Protein AF-A0AAX3ZZN2-F1 (afdb_monomer_lite)

Structure (mmCIF, N/CA/C/O backbone):
data_AF-A0AAX3ZZN2-F1
#
_entry.id   AF-A0AAX3ZZN2-F1
#
loop_
_atom_site.group_PDB
_atom_site.id
_atom_site.type_symbol
_atom_site.label_atom_id
_atom_site.label_alt_id
_atom_site.label_comp_id
_atom_site.label_asym_id
_atom_site.label_entity_id
_atom_site.label_seq_id
_atom_site.pdbx_PDB_ins_code
_atom_site.Cartn_x
_atom_site.Cartn_y
_atom_site.Cartn_z
_atom_site.occupancy
_atom_site.B_iso_or_equiv
_atom_site.auth_seq_id
_atom_site.auth_comp_id
_atom_site.auth_asym_id
_atom_site.auth_atom_id
_atom_site.pdbx_PDB_model_num
ATOM 1 N N . MET A 1 1 ? 11.734 -23.438 14.364 1.00 35.66 1 MET A N 1
ATOM 2 C CA . MET A 1 1 ? 10.806 -23.701 13.241 1.00 35.66 1 MET A CA 1
ATOM 3 C C . MET A 1 1 ? 10.113 -22.397 12.867 1.00 35.66 1 MET A C 1
ATOM 5 O O . MET A 1 1 ? 9.341 -21.893 13.674 1.00 35.66 1 MET A O 1
ATOM 9 N N . ARG A 1 2 ? 10.430 -21.804 11.706 1.00 37.06 2 ARG A N 1
ATOM 10 C CA . ARG A 1 2 ? 9.657 -20.674 11.158 1.00 37.06 2 ARG A CA 1
ATOM 11 C C . ARG A 1 2 ? 8.317 -21.239 10.672 1.00 37.06 2 ARG A C 1
ATOM 13 O O . ARG A 1 2 ? 8.322 -22.174 9.881 1.00 37.06 2 ARG A O 1
ATOM 20 N N . LYS A 1 3 ? 7.196 -20.736 11.199 1.00 36.09 3 LYS A N 1
ATOM 21 C CA . LYS A 1 3 ? 5.860 -21.077 10.690 1.00 36.09 3 LYS A CA 1
ATOM 22 C C . LYS A 1 3 ? 5.757 -20.546 9.262 1.00 36.09 3 LYS A C 1
ATOM 24 O O . LYS A 1 3 ? 5.922 -19.345 9.068 1.00 36.09 3 LYS A O 1
ATOM 29 N N . THR A 1 4 ? 5.488 -21.423 8.301 1.00 39.72 4 THR A N 1
ATOM 30 C CA . THR A 1 4 ? 5.028 -21.033 6.967 1.00 39.72 4 THR A CA 1
ATOM 31 C C . THR A 1 4 ? 3.735 -20.243 7.160 1.00 39.72 4 THR A C 1
ATOM 33 O O . THR A 1 4 ? 2.749 -20.794 7.649 1.00 39.72 4 THR A O 1
ATOM 36 N N . ARG A 1 5 ? 3.768 -18.932 6.908 1.00 41.22 5 ARG A N 1
ATOM 37 C CA . ARG A 1 5 ? 2.560 -18.108 6.835 1.00 41.22 5 ARG A CA 1
ATOM 38 C C . ARG A 1 5 ? 2.081 -18.214 5.395 1.00 41.22 5 ARG A C 1
ATOM 40 O O . ARG A 1 5 ? 2.815 -17.846 4.487 1.00 41.22 5 ARG A O 1
ATOM 47 N N . THR A 1 6 ? 0.913 -18.810 5.193 1.00 42.41 6 THR A N 1
ATOM 48 C CA . THR A 1 6 ? 0.235 -18.758 3.898 1.00 42.41 6 THR A CA 1
ATOM 49 C C . THR A 1 6 ? -0.419 -17.388 3.807 1.00 42.41 6 THR A C 1
ATOM 51 O O . THR A 1 6 ? -1.226 -17.045 4.669 1.00 42.41 6 THR A O 1
ATOM 54 N N . LEU A 1 7 ? -0.028 -16.598 2.810 1.00 48.56 7 LEU A N 1
ATOM 55 C CA . LEU A 1 7 ? -0.722 -15.368 2.460 1.00 48.56 7 LEU A CA 1
ATOM 56 C C . LEU A 1 7 ? -1.989 -15.756 1.691 1.00 48.56 7 LEU A C 1
ATOM 58 O O . LEU A 1 7 ? -1.897 -16.287 0.585 1.00 48.56 7 LEU A O 1
ATOM 62 N N . GLU A 1 8 ? -3.159 -15.525 2.279 1.00 57.09 8 GLU A N 1
ATOM 63 C CA . GLU A 1 8 ? -4.422 -15.589 1.545 1.00 57.09 8 GLU A CA 1
ATOM 64 C C . GLU A 1 8 ? -4.611 -14.246 0.835 1.00 57.09 8 GLU A C 1
ATOM 66 O O . GLU A 1 8 ? -4.919 -13.234 1.461 1.00 57.09 8 GLU A O 1
ATOM 71 N N . ILE A 1 9 ? -4.337 -14.235 -0.472 1.00 54.53 9 ILE A N 1
ATOM 72 C CA . ILE A 1 9 ? -4.739 -13.156 -1.373 1.00 54.53 9 ILE A CA 1
ATOM 73 C C . ILE A 1 9 ? -6.024 -13.632 -2.022 1.00 54.53 9 ILE A C 1
ATOM 75 O O . ILE A 1 9 ? -6.001 -14.600 -2.787 1.00 54.53 9 ILE A O 1
ATOM 79 N N . ASP A 1 10 ? -7.131 -12.965 -1.739 1.00 57.38 10 ASP A N 1
ATOM 80 C CA . ASP A 1 10 ? -8.343 -13.177 -2.506 1.00 57.38 10 ASP A CA 1
ATOM 81 C C . ASP A 1 10 ? -8.451 -12.065 -3.571 1.00 57.38 10 ASP A C 1
ATOM 83 O O . ASP A 1 10 ? -8.203 -10.880 -3.348 1.00 57.38 10 ASP A O 1
ATOM 87 N N . MET A 1 11 ? -8.643 -12.505 -4.813 1.00 57.22 11 MET A N 1
ATOM 88 C CA . MET A 1 11 ? -8.721 -11.650 -6.002 1.00 57.22 11 MET A CA 1
ATOM 89 C C . MET A 1 11 ? -10.175 -11.401 -6.408 1.00 57.22 11 MET A C 1
ATOM 91 O O . MET A 1 11 ? -10.444 -10.739 -7.411 1.00 57.22 11 MET A O 1
ATOM 95 N N . THR A 1 12 ? -11.134 -11.966 -5.674 1.00 55.81 12 THR A N 1
ATOM 96 C CA . THR A 1 12 ? -12.538 -11.638 -5.850 1.00 55.81 12 THR A CA 1
ATOM 97 C C . THR A 1 12 ? -12.769 -10.229 -5.330 1.00 55.81 12 THR A C 1
ATOM 99 O O . THR A 1 12 ? -12.327 -9.856 -4.243 1.00 55.81 12 THR A O 1
ATOM 102 N N . LEU A 1 13 ? -13.438 -9.418 -6.153 1.00 51.31 13 LEU A N 1
ATOM 103 C CA . LEU A 1 13 ? -13.886 -8.099 -5.734 1.00 51.31 13 LEU A CA 1
ATOM 104 C C . LEU A 1 13 ? -14.733 -8.287 -4.469 1.00 51.31 13 LEU A C 1
ATOM 106 O O . LEU A 1 13 ? -15.765 -8.970 -4.552 1.00 51.31 13 LEU A O 1
ATOM 110 N N . PRO A 1 14 ? -14.349 -7.696 -3.325 1.00 54.38 14 PRO A N 1
ATOM 111 C CA . PRO A 1 14 ? -15.222 -7.705 -2.168 1.00 54.38 14 PRO A CA 1
ATOM 112 C C . PRO A 1 14 ? -16.568 -7.113 -2.583 1.00 54.38 14 PRO A C 1
ATOM 114 O O . PRO A 1 14 ? -16.640 -6.204 -3.419 1.00 54.38 14 PRO A O 1
ATOM 117 N N . LYS A 1 15 ? -17.672 -7.639 -2.045 1.00 53.50 15 LYS A N 1
ATOM 118 C CA . LYS A 1 15 ? -18.976 -7.008 -2.259 1.00 53.50 15 LYS A CA 1
ATOM 119 C C . LYS A 1 15 ? -18.907 -5.626 -1.608 1.00 53.50 15 LYS A C 1
ATOM 121 O O . LYS A 1 15 ? -19.138 -5.505 -0.415 1.00 53.50 15 LYS A O 1
ATOM 126 N N . PHE A 1 16 ? -18.630 -4.586 -2.395 1.00 51.91 16 PHE A N 1
ATOM 127 C CA . PHE A 1 16 ? -18.453 -3.187 -1.965 1.00 51.91 16 PHE A CA 1
ATOM 128 C C . PHE A 1 16 ? -19.664 -2.555 -1.242 1.00 51.91 16 PHE A C 1
ATOM 130 O O . PHE A 1 16 ? -19.689 -1.352 -1.007 1.00 51.91 16 PHE A O 1
ATOM 137 N N . GLY A 1 17 ? -20.685 -3.332 -0.874 1.00 47.88 17 GLY A N 1
ATOM 138 C CA . GLY A 1 17 ? -21.810 -2.863 -0.072 1.00 47.88 17 GLY A CA 1
ATOM 139 C C . GLY A 1 17 ? -21.453 -2.508 1.379 1.00 47.88 17 GLY A C 1
ATOM 140 O O . GLY A 1 17 ? -22.276 -1.870 2.028 1.00 4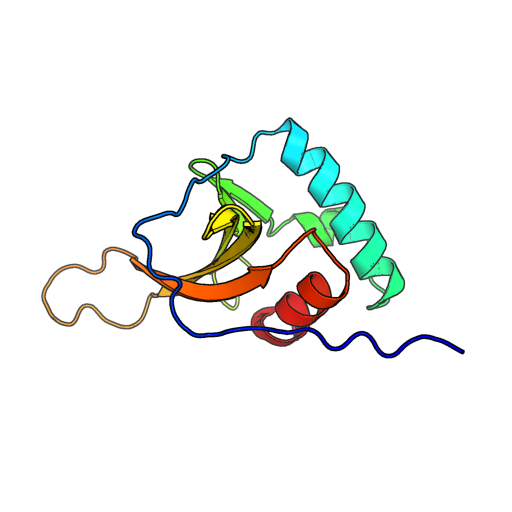7.88 17 GLY A O 1
ATOM 141 N N . SER A 1 18 ? -20.269 -2.888 1.883 1.00 63.03 18 SER A N 1
ATOM 142 C CA . SER A 1 18 ? -19.856 -2.701 3.289 1.00 63.03 18 SER A CA 1
ATOM 143 C C . SER A 1 18 ? -18.486 -2.026 3.481 1.00 63.03 18 SER A C 1
ATOM 145 O O . SER A 1 18 ? -18.024 -1.903 4.614 1.00 63.03 18 SER A O 1
ATOM 147 N N . THR A 1 19 ? -17.812 -1.578 2.414 1.00 71.25 19 THR A N 1
ATOM 148 C CA . THR A 1 19 ? -16.446 -1.044 2.535 1.00 71.25 19 THR A CA 1
ATOM 149 C C . THR A 1 19 ? -16.431 0.340 3.180 1.00 71.25 19 THR A C 1
ATOM 151 O O . THR A 1 19 ? -17.054 1.275 2.674 1.00 71.25 19 THR A O 1
ATOM 154 N N . VAL A 1 20 ? -15.657 0.502 4.255 1.00 82.12 20 VAL A N 1
ATOM 155 C CA . VAL A 1 20 ? -15.416 1.807 4.889 1.00 82.12 20 VAL A CA 1
ATOM 156 C C . VAL A 1 20 ? -13.941 2.152 4.767 1.00 82.12 20 VAL A C 1
ATOM 158 O O . VAL A 1 20 ? -13.100 1.528 5.407 1.00 82.12 20 VAL A O 1
ATOM 161 N N . GLN A 1 21 ? -13.610 3.155 3.951 1.00 85.00 21 GLN A N 1
ATOM 162 C CA . GLN A 1 21 ? -12.234 3.638 3.815 1.00 85.00 21 GLN A CA 1
ATOM 163 C C . GLN A 1 21 ? -11.833 4.491 5.022 1.00 85.00 21 GLN A C 1
ATOM 165 O O . GLN A 1 21 ? -12.564 5.388 5.439 1.00 85.00 21 GLN A O 1
ATOM 170 N N . ILE A 1 22 ? -10.626 4.249 5.531 1.00 89.31 22 ILE A N 1
ATOM 171 C CA . ILE A 1 22 ? -9.957 5.095 6.520 1.00 89.31 22 ILE A CA 1
ATOM 172 C C . ILE A 1 22 ? -8.818 5.825 5.794 1.00 89.31 22 ILE A C 1
ATOM 174 O O . ILE A 1 22 ? -7.786 5.201 5.523 1.00 89.31 22 ILE A O 1
ATOM 178 N N . PRO A 1 23 ? -8.977 7.122 5.467 1.00 90.06 23 PRO A N 1
ATOM 179 C CA . PRO A 1 23 ? -7.982 7.875 4.712 1.00 90.06 23 PRO A CA 1
ATOM 180 C C . PRO A 1 23 ? -6.597 7.864 5.368 1.00 90.06 23 PRO A C 1
ATOM 182 O O . PRO A 1 23 ? -6.471 7.905 6.597 1.00 90.06 23 PRO A O 1
ATOM 185 N N . PHE A 1 24 ? -5.556 7.838 4.539 1.00 89.81 24 PHE A N 1
ATOM 186 C CA . PHE A 1 24 ? -4.194 8.111 4.985 1.00 89.81 24 PHE A CA 1
ATOM 187 C C . PHE A 1 24 ? -3.986 9.602 5.241 1.00 89.81 24 PHE A C 1
ATOM 189 O O . PHE A 1 24 ? -4.491 10.460 4.516 1.00 89.81 24 PHE A O 1
ATOM 196 N N . THR A 1 25 ? -3.191 9.890 6.265 1.00 90.12 25 THR A N 1
ATOM 197 C CA . THR A 1 25 ? -2.720 11.224 6.636 1.00 90.12 25 THR A CA 1
ATOM 198 C C . THR A 1 25 ? -1.196 11.286 6.560 1.00 90.12 25 THR A C 1
ATOM 200 O O . THR A 1 25 ? -0.527 10.253 6.513 1.00 90.12 25 THR A O 1
ATOM 203 N N . GLU A 1 26 ? -0.612 12.484 6.617 1.00 87.38 26 GLU A N 1
ATOM 204 C CA . GLU A 1 26 ? 0.853 12.636 6.654 1.00 87.38 26 GLU A CA 1
ATOM 205 C C . GLU A 1 26 ? 1.501 11.881 7.826 1.00 87.38 26 GLU A C 1
ATOM 207 O O . GLU A 1 26 ? 2.578 11.303 7.685 1.00 87.38 26 GLU A O 1
ATOM 212 N N . SER A 1 27 ? 0.814 11.804 8.972 1.00 87.00 27 SER A N 1
ATOM 213 C CA . SER A 1 27 ? 1.281 11.017 10.119 1.00 87.00 27 SER A CA 1
ATOM 214 C C . SER A 1 27 ? 1.356 9.519 9.806 1.00 87.00 27 SER A C 1
ATOM 216 O O . SER A 1 27 ? 2.224 8.814 10.332 1.00 87.00 27 SER A O 1
ATOM 218 N N . ASP A 1 28 ? 0.447 9.016 8.969 1.00 86.38 28 ASP A N 1
ATOM 219 C CA . ASP A 1 28 ? 0.474 7.622 8.539 1.00 86.38 28 ASP A CA 1
ATOM 220 C C . ASP A 1 28 ? 1.640 7.365 7.586 1.00 86.38 28 ASP A C 1
ATOM 222 O O . ASP A 1 28 ? 2.274 6.319 7.700 1.00 86.38 28 ASP A O 1
ATOM 226 N N . LEU A 1 29 ? 1.977 8.321 6.709 1.00 82.81 29 LEU A N 1
ATOM 227 C CA . LEU A 1 29 ? 3.104 8.192 5.780 1.00 82.81 29 LEU A CA 1
ATOM 228 C C . LEU A 1 29 ? 4.432 8.022 6.522 1.00 82.81 29 LEU A C 1
ATOM 230 O O . LEU A 1 29 ? 5.220 7.158 6.154 1.00 82.81 29 LEU A O 1
ATOM 234 N N . GLY A 1 30 ? 4.663 8.772 7.604 1.00 82.25 30 GLY A N 1
ATOM 235 C CA . GLY A 1 30 ? 5.873 8.600 8.419 1.00 82.25 30 GLY A CA 1
ATOM 236 C C . GLY A 1 30 ? 5.963 7.213 9.072 1.00 82.25 30 GLY A C 1
ATOM 237 O O . GLY A 1 30 ? 7.033 6.604 9.131 1.00 82.25 30 GLY A O 1
ATOM 238 N N . THR A 1 31 ? 4.826 6.675 9.525 1.00 84.62 31 THR A N 1
ATOM 239 C CA . THR A 1 31 ? 4.761 5.325 10.109 1.00 84.62 31 THR A CA 1
ATOM 240 C C . THR A 1 31 ? 4.951 4.245 9.047 1.00 84.62 31 THR A C 1
ATOM 242 O O . THR A 1 31 ? 5.736 3.319 9.259 1.00 84.62 31 THR A O 1
ATOM 245 N N . PHE A 1 32 ? 4.267 4.382 7.908 1.00 84.62 32 PHE A N 1
ATOM 246 C CA . PHE A 1 32 ? 4.383 3.493 6.758 1.00 84.62 32 PHE A CA 1
ATOM 247 C C . PHE A 1 32 ? 5.817 3.469 6.239 1.00 84.62 32 PHE A C 1
ATOM 249 O O . PHE A 1 32 ? 6.397 2.397 6.150 1.00 84.62 32 PHE A O 1
ATOM 256 N N . SER A 1 33 ? 6.413 4.637 5.989 1.00 82.75 33 SER A N 1
ATOM 257 C CA . SER A 1 33 ? 7.771 4.774 5.464 1.00 82.75 33 SER A CA 1
ATOM 258 C C . SER A 1 33 ? 8.778 3.992 6.297 1.00 82.75 33 SER A C 1
ATOM 260 O O . SER A 1 33 ? 9.545 3.188 5.768 1.00 82.75 33 SER A O 1
ATOM 262 N N . ARG A 1 34 ? 8.712 4.144 7.624 1.00 84.19 34 ARG A N 1
ATOM 263 C CA . ARG A 1 34 ? 9.570 3.398 8.541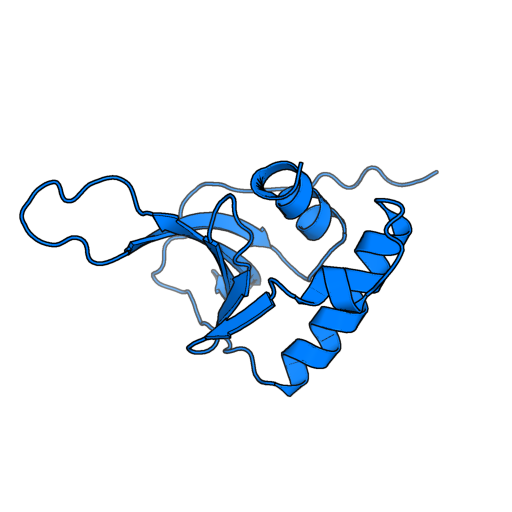 1.00 84.19 34 ARG A CA 1
ATOM 264 C C . ARG A 1 34 ? 9.337 1.888 8.449 1.00 84.19 34 ARG A C 1
ATOM 266 O O . ARG A 1 34 ? 10.299 1.136 8.346 1.00 84.19 34 ARG A O 1
ATOM 273 N N . GLN A 1 35 ? 8.083 1.437 8.495 1.00 85.69 35 GLN A N 1
ATOM 274 C CA . GLN A 1 35 ? 7.753 0.006 8.480 1.00 85.69 35 GLN A CA 1
ATOM 275 C C . GLN A 1 35 ? 8.088 -0.663 7.145 1.00 85.69 35 GLN A C 1
ATOM 277 O O . GLN A 1 35 ? 8.671 -1.745 7.141 1.00 85.69 35 GLN A O 1
ATOM 282 N N . TYR A 1 36 ? 7.738 -0.018 6.033 1.00 83.88 36 TYR A N 1
ATOM 283 C CA . TYR A 1 36 ? 8.040 -0.464 4.680 1.00 83.88 36 TYR A CA 1
ATOM 284 C C . TYR A 1 36 ? 9.551 -0.602 4.505 1.00 83.88 36 TYR A C 1
ATOM 286 O O . TYR A 1 36 ? 10.034 -1.699 4.239 1.00 83.88 36 TYR A O 1
ATOM 294 N N . SER A 1 37 ? 10.312 0.449 4.809 1.00 81.44 37 SER A N 1
ATOM 295 C CA . SER A 1 37 ? 11.770 0.442 4.659 1.00 81.44 37 SER A CA 1
ATOM 296 C C . SER A 1 37 ? 12.452 -0.595 5.553 1.00 81.44 37 SER A C 1
ATOM 298 O O . SER A 1 37 ? 13.337 -1.318 5.106 1.00 81.44 37 SER A O 1
ATOM 300 N N . GLU A 1 38 ? 12.015 -0.744 6.810 1.00 82.56 38 GLU A N 1
ATOM 301 C CA . GLU A 1 38 ? 12.511 -1.808 7.693 1.00 82.56 38 GLU A CA 1
ATOM 302 C C . GLU A 1 38 ? 12.263 -3.211 7.106 1.00 82.56 38 GLU A C 1
ATOM 304 O O . GLU A 1 38 ? 13.108 -4.097 7.255 1.00 82.56 38 GLU A O 1
ATOM 309 N N . MET A 1 39 ? 11.114 -3.441 6.461 1.00 83.94 39 MET A N 1
ATOM 310 C CA . MET A 1 39 ? 10.782 -4.723 5.831 1.00 83.94 39 MET A CA 1
ATOM 311 C C . MET A 1 39 ? 11.558 -4.948 4.532 1.00 83.94 39 MET A C 1
ATOM 313 O O . MET A 1 39 ? 12.060 -6.054 4.322 1.00 83.94 39 MET A O 1
ATOM 317 N N . VAL A 1 40 ? 11.711 -3.915 3.706 1.00 79.00 40 VAL A N 1
ATOM 318 C CA . VAL A 1 40 ? 12.502 -3.945 2.473 1.00 79.00 40 VAL A CA 1
ATOM 319 C C . VAL A 1 40 ? 13.960 -4.264 2.761 1.00 79.00 40 VAL A C 1
ATOM 321 O O . VAL A 1 40 ? 14.482 -5.245 2.235 1.00 79.00 40 VAL A O 1
ATOM 324 N N . LEU A 1 41 ? 14.604 -3.514 3.661 1.00 75.56 41 LEU A N 1
ATOM 325 C CA . LEU A 1 41 ? 16.013 -3.717 4.018 1.00 75.56 41 LEU A CA 1
ATOM 326 C C . LEU A 1 41 ? 16.278 -5.137 4.537 1.00 75.56 41 LEU A C 1
ATOM 328 O O . LEU A 1 41 ? 17.334 -5.712 4.290 1.00 75.56 41 LEU A O 1
ATOM 332 N N . ARG A 1 42 ? 15.308 -5.728 5.246 1.00 75.88 42 ARG A N 1
ATOM 333 C CA . ARG A 1 42 ? 15.399 -7.110 5.741 1.00 75.88 42 ARG A CA 1
ATOM 334 C C . ARG A 1 42 ? 15.232 -8.169 4.655 1.00 75.88 42 ARG A C 1
ATOM 336 O O . ARG A 1 42 ? 15.637 -9.306 4.891 1.00 75.88 42 ARG A O 1
ATOM 343 N N . THR A 1 43 ? 14.584 -7.834 3.543 1.00 73.19 43 THR A N 1
ATOM 344 C CA . THR A 1 43 ? 14.113 -8.814 2.553 1.00 73.19 43 THR A CA 1
ATOM 345 C C . THR A 1 43 ? 14.879 -8.732 1.231 1.00 73.19 43 THR A C 1
ATOM 347 O O . THR A 1 43 ? 15.112 -9.774 0.626 1.00 73.19 43 THR A O 1
ATOM 350 N N . TYR A 1 44 ? 15.310 -7.537 0.813 1.00 72.44 44 TYR A N 1
ATOM 351 C CA . TYR A 1 44 ? 15.797 -7.262 -0.548 1.00 72.44 44 TYR A CA 1
ATOM 352 C C . TYR A 1 44 ? 17.165 -6.552 -0.625 1.00 72.44 44 TYR A C 1
ATOM 354 O O . TYR A 1 44 ? 17.551 -6.115 -1.700 1.00 72.44 44 TYR A O 1
ATOM 362 N N . GLU A 1 45 ? 17.913 -6.449 0.482 1.00 66.94 45 GLU A N 1
ATOM 363 C CA . GLU A 1 45 ? 19.293 -5.905 0.526 1.00 66.94 45 GLU A CA 1
ATOM 364 C C . GLU A 1 45 ? 19.484 -4.494 -0.085 1.00 66.94 45 GLU A C 1
ATOM 366 O O . GLU A 1 45 ? 20.559 -4.160 -0.584 1.00 66.94 45 GLU A O 1
ATOM 371 N N . TYR A 1 46 ? 18.469 -3.629 -0.013 1.00 66.06 46 TYR A N 1
ATOM 372 C CA . TYR A 1 46 ? 18.597 -2.227 -0.427 1.00 66.06 46 TYR A CA 1
ATOM 373 C C . TYR A 1 46 ? 19.530 -1.413 0.481 1.00 66.06 46 TYR A C 1
ATOM 375 O O . TYR A 1 46 ? 19.755 -1.745 1.647 1.00 66.06 46 TYR A O 1
ATOM 383 N N . THR A 1 47 ? 20.072 -0.319 -0.059 1.00 58.03 47 THR A N 1
ATOM 384 C CA . THR A 1 47 ? 21.094 0.508 0.604 1.00 58.03 47 THR A CA 1
ATOM 385 C C . THR A 1 47 ? 20.607 1.863 1.116 1.00 58.03 47 THR A C 1
ATOM 387 O O . THR A 1 47 ? 21.332 2.468 1.907 1.00 58.03 47 THR A O 1
ATOM 390 N N . SER A 1 48 ? 19.414 2.349 0.743 1.00 68.69 48 SER A N 1
ATOM 391 C CA . SER A 1 48 ? 18.874 3.600 1.302 1.00 68.69 48 SER A CA 1
ATOM 392 C C . SER A 1 48 ? 17.349 3.618 1.420 1.00 68.69 48 SER A C 1
ATOM 394 O O . SER A 1 48 ? 16.638 3.082 0.576 1.00 68.69 48 SER A O 1
ATOM 396 N N . VAL A 1 49 ? 16.864 4.239 2.498 1.00 67.50 49 VAL A N 1
ATOM 397 C CA . VAL A 1 49 ? 15.435 4.418 2.800 1.00 67.50 49 VAL A CA 1
ATOM 398 C C . VAL A 1 49 ? 14.833 5.515 1.930 1.00 67.50 49 VAL A C 1
ATOM 400 O O . VAL A 1 49 ? 13.680 5.433 1.528 1.00 67.50 49 VAL A O 1
ATOM 403 N N . GLU A 1 50 ? 15.618 6.547 1.638 1.00 74.31 50 GLU A N 1
ATOM 404 C CA . GLU A 1 50 ? 15.195 7.683 0.833 1.00 74.31 50 GLU A CA 1
ATOM 405 C C . GLU A 1 50 ? 14.811 7.239 -0.580 1.00 74.31 50 GLU A C 1
ATOM 407 O O . GLU A 1 50 ? 13.711 7.564 -1.015 1.00 74.31 50 GLU A O 1
ATOM 412 N N . GLN A 1 51 ? 15.644 6.422 -1.236 1.00 72.88 51 GLN A N 1
ATOM 413 C CA . GLN A 1 51 ? 15.340 5.878 -2.567 1.00 72.88 51 GLN A CA 1
ATOM 414 C C . GLN A 1 51 ? 14.081 5.006 -2.564 1.00 72.88 51 GLN A C 1
ATOM 416 O O . GLN A 1 51 ? 13.280 5.081 -3.485 1.00 72.88 51 GLN A O 1
ATOM 421 N N . GLU A 1 52 ? 13.860 4.230 -1.502 1.00 73.81 52 GLU A N 1
ATOM 422 C CA . GLU A 1 52 ? 12.657 3.401 -1.357 1.00 73.81 52 GLU A CA 1
ATOM 423 C C . GLU A 1 52 ? 11.368 4.207 -1.206 1.00 73.81 52 GLU A C 1
ATOM 425 O O . GLU A 1 52 ? 10.279 3.684 -1.425 1.00 73.81 52 GLU A O 1
ATOM 430 N N . MET A 1 53 ? 11.479 5.476 -0.820 1.00 83.12 53 MET A N 1
ATOM 431 C CA . MET A 1 53 ? 10.346 6.366 -0.600 1.00 83.12 53 MET A CA 1
ATOM 432 C C . MET A 1 53 ? 10.116 7.352 -1.748 1.00 83.12 53 MET A C 1
ATOM 434 O O . MET A 1 53 ? 9.084 8.021 -1.735 1.00 83.12 53 MET A O 1
ATOM 438 N N . GLU A 1 54 ? 11.023 7.444 -2.728 1.00 85.31 54 GLU A N 1
ATOM 439 C CA . GLU A 1 54 ? 10.935 8.397 -3.849 1.00 85.31 54 GLU A CA 1
ATOM 440 C C . GLU A 1 54 ? 9.652 8.218 -4.674 1.00 85.31 54 GLU A C 1
ATOM 442 O O . GLU A 1 54 ? 9.020 9.203 -5.060 1.00 85.31 54 GLU A O 1
ATOM 447 N N . ASP A 1 55 ? 9.216 6.973 -4.863 1.00 86.75 55 ASP A N 1
ATOM 448 C CA . ASP A 1 55 ? 8.030 6.635 -5.657 1.00 86.75 55 ASP A CA 1
ATOM 449 C C . ASP A 1 55 ? 6.712 6.699 -4.863 1.00 86.75 55 ASP A C 1
ATOM 451 O O . ASP A 1 55 ? 5.630 6.488 -5.424 1.00 86.75 55 ASP A O 1
ATOM 455 N N . TRP A 1 56 ? 6.768 6.972 -3.556 1.00 88.94 56 TRP A N 1
ATOM 456 C CA . TRP A 1 56 ? 5.602 6.963 -2.673 1.00 88.94 56 TRP A CA 1
ATOM 457 C C . TRP A 1 56 ? 5.070 8.371 -2.397 1.00 88.94 56 TRP A C 1
ATOM 459 O O . TRP A 1 56 ? 5.798 9.293 -2.039 1.00 88.94 56 TRP A O 1
ATOM 469 N N . SER A 1 57 ? 3.750 8.538 -2.481 1.00 90.56 57 SER A N 1
ATOM 470 C CA . SER A 1 57 ? 3.069 9.804 -2.187 1.00 90.56 57 SER A CA 1
ATOM 471 C C . SER A 1 57 ? 1.688 9.594 -1.564 1.00 90.56 57 SER A C 1
ATOM 473 O O . SER A 1 57 ? 1.109 8.512 -1.642 1.00 90.56 57 SER A O 1
ATOM 475 N N . LEU A 1 58 ? 1.137 10.639 -0.939 1.00 91.81 58 LEU A N 1
ATOM 476 C CA . LEU A 1 58 ? -0.257 10.664 -0.489 1.00 91.81 58 LEU A CA 1
ATOM 477 C C . LEU A 1 58 ? -1.120 11.424 -1.491 1.00 91.81 58 LEU A C 1
ATOM 479 O O . LEU A 1 58 ? -0.804 12.562 -1.838 1.00 91.81 58 LEU A O 1
ATOM 483 N N . GLN A 1 59 ? -2.223 10.818 -1.929 1.00 90.69 59 GLN A N 1
ATOM 484 C CA . GLN A 1 59 ? -3.176 11.445 -2.849 1.00 90.69 59 GLN A CA 1
ATOM 485 C C . GLN A 1 59 ? -4.599 11.059 -2.452 1.00 90.69 59 GLN A C 1
ATOM 487 O O . GLN A 1 59 ? -4.915 9.876 -2.367 1.00 90.69 59 GLN A O 1
ATOM 492 N N . ASP A 1 60 ? -5.454 12.046 -2.180 1.00 87.94 60 ASP A N 1
ATOM 493 C CA . ASP A 1 60 ? -6.884 11.858 -1.878 1.00 87.94 60 ASP A CA 1
ATOM 494 C C . ASP A 1 60 ? -7.186 10.806 -0.789 1.00 87.94 60 ASP A C 1
ATOM 496 O O . ASP A 1 60 ? -8.172 10.071 -0.855 1.00 87.94 60 ASP A O 1
ATOM 500 N N . GLY A 1 61 ? -6.323 10.705 0.229 1.00 88.25 61 GLY A N 1
ATOM 501 C CA . GLY A 1 61 ? -6.469 9.725 1.311 1.00 88.25 61 GLY A CA 1
ATOM 502 C C . GLY A 1 61 ? -6.023 8.303 0.956 1.00 88.25 61 GLY A C 1
ATOM 503 O O . GLY A 1 61 ? -6.280 7.384 1.736 1.00 88.25 61 GLY A O 1
ATOM 504 N N . TYR A 1 62 ? -5.355 8.123 -0.183 1.00 90.81 62 TYR A N 1
ATOM 505 C CA . TYR A 1 62 ? -4.680 6.900 -0.605 1.00 90.81 62 TYR A CA 1
ATOM 506 C C . TYR A 1 62 ? -3.167 7.052 -0.484 1.00 90.81 62 TYR A C 1
ATOM 508 O O . TYR A 1 62 ? -2.620 8.151 -0.606 1.00 90.81 62 TYR A O 1
ATOM 516 N N . LEU A 1 63 ? -2.498 5.919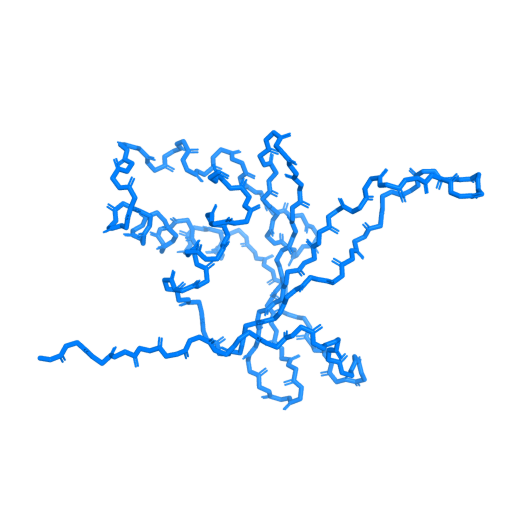 -0.307 1.00 91.19 63 LEU A N 1
ATOM 517 C CA . LEU A 1 63 ? -1.058 5.812 -0.455 1.00 91.19 63 LEU A CA 1
ATOM 518 C C . LEU A 1 63 ? -0.752 5.367 -1.892 1.00 91.19 63 LEU A C 1
ATOM 520 O O . LEU A 1 63 ? -1.161 4.285 -2.302 1.00 91.19 63 LEU A O 1
ATOM 524 N N . VAL A 1 64 ? -0.090 6.213 -2.674 1.00 90.69 64 VAL A N 1
ATOM 525 C CA . VAL A 1 64 ? 0.186 5.991 -4.098 1.00 90.69 64 VAL A CA 1
ATOM 526 C C . VAL A 1 64 ? 1.648 5.622 -4.284 1.00 90.69 64 VAL A C 1
ATOM 528 O O . VAL A 1 64 ? 2.517 6.361 -3.832 1.00 90.69 64 VAL A O 1
ATOM 531 N N . PHE A 1 65 ? 1.893 4.513 -4.976 1.00 87.94 65 PHE A N 1
ATOM 532 C CA . PHE A 1 65 ? 3.214 4.078 -5.419 1.00 87.94 65 PHE A CA 1
ATOM 533 C C . PHE A 1 65 ? 3.281 4.198 -6.939 1.00 87.94 65 PHE A C 1
ATOM 535 O O . PHE A 1 65 ? 2.443 3.625 -7.642 1.00 87.94 65 PHE A O 1
ATOM 542 N N . ALA A 1 66 ? 4.221 4.992 -7.442 1.00 87.56 66 ALA A N 1
ATOM 543 C CA . ALA A 1 66 ? 4.304 5.372 -8.849 1.00 87.56 66 ALA A CA 1
ATOM 544 C C . ALA A 1 66 ? 5.714 5.183 -9.444 1.00 87.56 66 ALA A C 1
ATOM 546 O O . ALA A 1 66 ? 6.273 6.160 -9.944 1.00 87.56 66 ALA A O 1
ATOM 547 N N . PRO A 1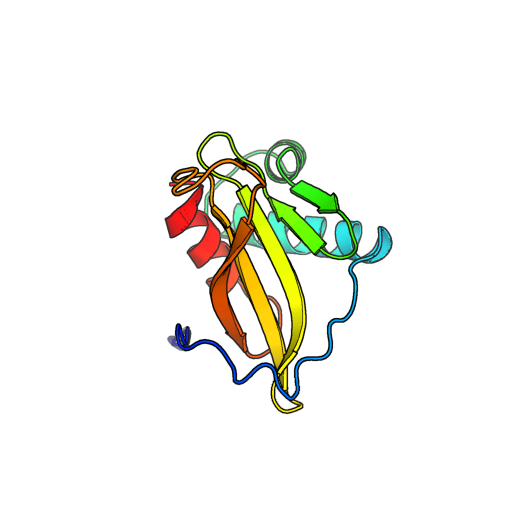 67 ? 6.274 3.958 -9.431 1.00 79.25 67 PRO A N 1
ATOM 548 C CA . PRO A 1 67 ? 7.517 3.662 -10.138 1.00 79.25 67 PRO A CA 1
ATOM 549 C C . PRO A 1 67 ? 7.339 3.793 -11.660 1.00 79.25 67 PRO A C 1
ATOM 551 O O . PRO A 1 67 ? 6.223 3.870 -12.182 1.00 79.25 67 PRO A O 1
ATOM 554 N N . GLU A 1 68 ? 8.439 3.740 -12.414 1.00 75.00 68 GLU A N 1
ATOM 555 C CA . GLU A 1 68 ? 8.415 3.886 -13.881 1.00 75.00 68 GLU A CA 1
ATOM 556 C C . GLU A 1 68 ? 7.512 2.864 -14.605 1.00 75.00 68 GLU A C 1
ATOM 558 O O . GLU A 1 68 ? 6.970 3.158 -15.672 1.00 75.00 68 GLU A O 1
ATOM 563 N N . VAL A 1 69 ? 7.334 1.665 -14.040 1.00 70.88 69 VAL A N 1
ATOM 564 C CA . VAL A 1 69 ? 6.640 0.539 -14.693 1.00 70.88 69 VAL A CA 1
ATOM 565 C C . VAL A 1 69 ? 5.119 0.543 -14.517 1.00 70.88 69 VAL A C 1
ATOM 567 O O . VAL A 1 69 ? 4.414 -0.164 -15.238 1.00 70.88 69 VAL A O 1
ATOM 570 N N . GLY A 1 70 ? 4.585 1.328 -13.581 1.00 79.06 70 GLY A N 1
ATOM 571 C CA . GLY A 1 70 ? 3.157 1.336 -13.283 1.00 79.06 70 GLY A CA 1
ATOM 572 C C . GLY A 1 70 ? 2.814 2.191 -12.074 1.00 79.06 70 GLY A C 1
ATOM 573 O O . GLY A 1 70 ? 3.675 2.588 -11.304 1.00 79.06 70 GLY A O 1
ATOM 574 N N . THR A 1 71 ? 1.530 2.490 -11.892 1.00 87.50 71 THR A N 1
ATOM 575 C CA . THR A 1 71 ? 1.065 3.218 -10.707 1.00 87.50 71 THR A CA 1
ATOM 576 C C . THR A 1 71 ? 0.006 2.399 -9.998 1.00 87.50 71 THR A C 1
ATOM 578 O O . THR A 1 71 ? -0.986 2.010 -10.613 1.00 87.50 71 THR A O 1
ATOM 581 N N . ILE A 1 72 ? 0.182 2.204 -8.698 1.00 88.44 72 ILE A N 1
ATOM 582 C CA . ILE A 1 72 ? -0.833 1.629 -7.822 1.00 88.44 72 ILE A CA 1
ATOM 583 C C . ILE A 1 72 ? -1.232 2.644 -6.758 1.00 88.44 72 ILE A C 1
ATOM 585 O O . ILE A 1 72 ? -0.472 3.547 -6.402 1.00 88.44 72 ILE A O 1
ATOM 589 N N . ARG A 1 73 ? -2.432 2.478 -6.219 1.00 90.38 73 ARG A N 1
ATOM 590 C CA . ARG A 1 73 ? -2.843 3.131 -4.984 1.00 90.38 73 ARG A CA 1
ATOM 591 C C . ARG A 1 73 ? -3.325 2.092 -4.000 1.00 90.38 73 ARG A C 1
ATOM 593 O O . ARG A 1 73 ? -3.892 1.066 -4.367 1.00 90.38 73 ARG A O 1
ATOM 600 N N . ILE A 1 74 ? -3.120 2.403 -2.740 1.00 88.94 74 ILE A N 1
ATOM 601 C CA . ILE A 1 74 ? -3.421 1.542 -1.620 1.00 88.94 74 ILE A CA 1
ATOM 602 C C . ILE A 1 74 ? -4.383 2.282 -0.718 1.00 88.94 74 ILE A C 1
ATOM 604 O O . ILE A 1 74 ? -4.173 3.446 -0.365 1.00 88.94 74 ILE A O 1
ATOM 608 N N . ALA A 1 75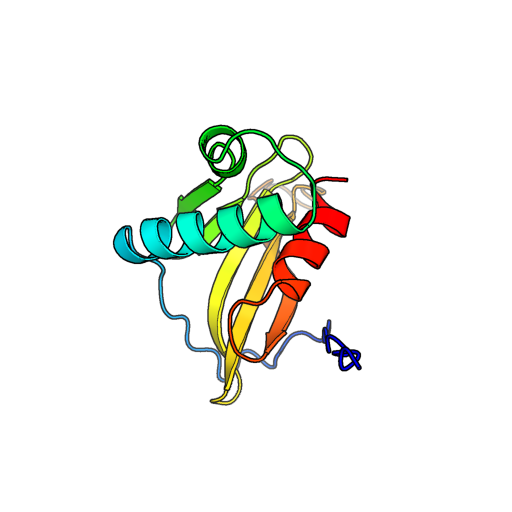 ? -5.430 1.576 -0.330 1.00 88.38 75 ALA A N 1
ATOM 609 C CA . ALA A 1 75 ? -6.354 2.010 0.693 1.00 88.38 75 ALA A CA 1
ATOM 610 C C . ALA A 1 75 ? -6.355 1.023 1.857 1.00 88.38 75 ALA A C 1
ATOM 612 O O . ALA A 1 75 ? -6.005 -0.151 1.719 1.00 88.38 75 ALA A O 1
ATOM 613 N N . ARG A 1 76 ? -6.755 1.541 3.015 1.00 89.19 76 ARG A N 1
ATOM 614 C CA . ARG A 1 76 ? -7.019 0.772 4.226 1.00 89.19 76 ARG A CA 1
ATOM 615 C C . ARG A 1 76 ? -8.423 1.087 4.714 1.00 89.19 76 ARG A C 1
ATOM 617 O O . ARG A 1 76 ? -8.949 2.177 4.468 1.00 89.19 76 ARG A O 1
ATOM 624 N N . GLY A 1 77 ? -9.005 0.168 5.460 1.00 88.19 77 GLY A N 1
ATOM 625 C CA . GLY A 1 77 ? -10.346 0.354 5.978 1.00 88.19 77 GLY A CA 1
ATOM 626 C C . GLY A 1 77 ? -10.912 -0.925 6.551 1.00 88.19 77 GLY A C 1
ATOM 627 O O . GLY A 1 77 ? -10.162 -1.758 7.060 1.00 88.19 77 GLY A O 1
ATOM 628 N N . THR A 1 78 ? -12.224 -1.075 6.428 1.00 83.81 78 THR A N 1
ATOM 629 C CA . THR A 1 78 ? -12.917 -2.328 6.712 1.00 83.81 78 THR A CA 1
ATOM 630 C C . THR A 1 78 ? -13.611 -2.871 5.470 1.00 83.81 78 THR A C 1
ATOM 632 O O . THR A 1 78 ? -14.130 -2.108 4.652 1.00 83.81 78 THR A O 1
ATOM 635 N N . VAL A 1 79 ? -13.619 -4.194 5.341 1.00 76.69 79 VAL A N 1
ATOM 636 C CA . VAL A 1 79 ? -14.420 -4.970 4.389 1.00 76.69 79 VAL A CA 1
ATOM 637 C C . VAL A 1 79 ? -15.140 -6.024 5.217 1.00 76.69 79 VAL A C 1
ATOM 639 O O . VAL A 1 79 ? -14.481 -6.766 5.935 1.00 76.69 79 VAL A O 1
ATOM 642 N N . ASP A 1 80 ? -16.473 -6.047 5.171 1.00 77.81 80 ASP A N 1
ATOM 643 C CA . ASP A 1 80 ? -17.285 -6.961 5.991 1.00 77.81 80 ASP A CA 1
ATOM 644 C C . ASP A 1 80 ? -16.904 -6.931 7.490 1.00 77.81 80 ASP A C 1
ATOM 646 O O . ASP A 1 80 ? -16.770 -7.960 8.144 1.00 77.81 80 ASP A O 1
ATOM 650 N N . ASP A 1 81 ? -16.715 -5.716 8.023 1.00 80.62 81 ASP A N 1
ATOM 651 C CA . ASP A 1 81 ? -16.286 -5.415 9.402 1.00 80.62 81 ASP A CA 1
ATOM 652 C C . ASP A 1 81 ? -14.878 -5.908 9.798 1.00 80.62 81 ASP A C 1
ATOM 654 O O . ASP A 1 81 ? -14.445 -5.709 10.937 1.00 80.62 81 ASP A O 1
ATOM 658 N N . GLU A 1 82 ? -14.107 -6.458 8.859 1.00 81.62 82 GLU A N 1
ATOM 659 C CA . GLU A 1 82 ? -12.713 -6.844 9.071 1.00 81.62 82 GLU A CA 1
ATOM 660 C C . GLU A 1 82 ? -11.751 -5.782 8.537 1.00 81.62 82 GLU A C 1
ATOM 662 O O . GLU A 1 82 ? -11.925 -5.259 7.436 1.00 81.62 82 GLU A O 1
ATOM 667 N N . THR A 1 83 ? -10.706 -5.460 9.309 1.00 84.44 83 THR A N 1
ATOM 668 C CA . THR A 1 83 ? -9.637 -4.565 8.843 1.00 84.44 83 THR A CA 1
ATOM 669 C C . THR A 1 83 ? -9.009 -5.143 7.584 1.00 84.44 83 THR A C 1
ATOM 671 O O . THR A 1 83 ? -8.551 -6.284 7.595 1.00 84.44 83 THR A O 1
ATOM 674 N N . ALA A 1 84 ? -8.939 -4.345 6.526 1.00 84.06 84 ALA A N 1
ATOM 675 C CA . ALA A 1 84 ? -8.411 -4.780 5.246 1.00 84.06 84 ALA A CA 1
ATOM 676 C C . ALA A 1 84 ? -7.615 -3.673 4.558 1.00 84.06 84 ALA A C 1
ATOM 678 O O . ALA A 1 84 ? -7.836 -2.475 4.770 1.00 84.06 84 ALA A O 1
ATOM 679 N N . TRP A 1 85 ? -6.705 -4.114 3.697 1.00 87.44 85 TRP A N 1
ATOM 680 C CA . TRP A 1 85 ? -5.977 -3.289 2.746 1.00 87.44 85 TRP A CA 1
ATOM 681 C C . TRP A 1 85 ? -6.331 -3.748 1.341 1.00 87.44 85 TRP A C 1
ATOM 683 O O . TRP A 1 85 ? -6.438 -4.947 1.092 1.00 87.44 85 TRP A O 1
ATOM 693 N N . TRP A 1 86 ? -6.489 -2.817 0.410 1.00 85.31 86 TRP A N 1
ATOM 694 C CA . TRP A 1 86 ? -6.693 -3.158 -0.994 1.00 85.31 86 TRP A CA 1
ATOM 695 C C . TRP A 1 86 ? -5.847 -2.283 -1.898 1.00 85.31 86 TRP A C 1
ATOM 697 O O . TRP A 1 86 ? -5.480 -1.157 -1.551 1.00 85.31 86 TRP A O 1
ATOM 707 N N . VAL A 1 87 ? -5.510 -2.861 -3.043 1.00 86.12 87 VAL A N 1
ATOM 708 C CA . VAL A 1 87 ? -4.651 -2.270 -4.056 1.00 86.12 87 VAL A CA 1
ATOM 709 C C . VAL A 1 87 ? -5.471 -2.096 -5.317 1.00 86.12 87 VAL A C 1
ATOM 711 O O . VAL A 1 87 ? -6.016 -3.071 -5.838 1.00 86.12 87 VAL A O 1
ATOM 714 N N . ASP A 1 88 ? -5.502 -0.865 -5.814 1.00 86.75 88 ASP A N 1
ATOM 715 C CA . ASP A 1 88 ? -5.988 -0.572 -7.152 1.00 86.75 88 ASP A CA 1
ATOM 716 C C . ASP A 1 88 ? -4.803 -0.223 -8.055 1.00 86.75 88 ASP A C 1
ATOM 718 O O . ASP A 1 88 ? -3.882 0.489 -7.647 1.00 86.75 88 ASP A O 1
ATOM 722 N N . ILE A 1 89 ? -4.845 -0.670 -9.302 1.00 86.81 89 ILE A N 1
ATOM 723 C CA . ILE A 1 89 ? -3.892 -0.288 -10.342 1.00 86.81 89 ILE A CA 1
ATOM 724 C C . ILE A 1 89 ? -4.485 0.857 -11.145 1.00 86.81 89 ILE A C 1
ATOM 726 O O . ILE A 1 89 ? -5.684 0.899 -11.421 1.00 86.81 89 ILE A O 1
ATOM 730 N N . LYS A 1 90 ? -3.635 1.797 -11.542 1.00 83.56 90 LYS A N 1
ATOM 731 C CA . LYS A 1 90 ? -3.993 2.821 -12.513 1.00 83.56 90 LYS A CA 1
ATOM 732 C C . LYS A 1 90 ? -3.992 2.197 -13.903 1.00 83.56 90 LYS A C 1
ATOM 734 O O . LYS A 1 90 ? -2.925 1.996 -14.485 1.00 83.56 90 LYS A O 1
ATOM 739 N N . ASP A 1 91 ? -5.172 1.901 -14.435 1.00 71.00 91 ASP A N 1
ATOM 740 C CA . ASP A 1 91 ? -5.285 1.414 -15.800 1.00 71.00 91 ASP A CA 1
ATOM 741 C C . ASP A 1 91 ? -5.128 2.575 -16.794 1.00 71.00 91 ASP A C 1
ATOM 743 O O . ASP A 1 91 ? -5.872 3.565 -16.785 1.00 71.00 91 ASP A O 1
ATOM 747 N N . TRP A 1 92 ? -4.119 2.444 -17.653 1.00 59.66 92 TRP A N 1
ATOM 748 C CA . TRP A 1 92 ? -3.881 3.313 -18.806 1.00 59.66 92 TRP A CA 1
ATOM 749 C C . TRP A 1 92 ? -4.329 2.647 -20.120 1.00 59.66 92 TRP A C 1
ATOM 751 O O . TRP A 1 92 ? -4.264 3.267 -21.189 1.00 59.66 92 TRP A O 1
ATOM 761 N N . ALA A 1 93 ? -4.781 1.389 -20.080 1.00 49.94 93 ALA A N 1
ATOM 762 C CA . ALA A 1 93 ? -5.102 0.580 -21.242 1.00 49.94 93 ALA A CA 1
ATOM 763 C C . ALA A 1 93 ? -6.488 0.914 -21.825 1.00 49.94 93 ALA A C 1
ATOM 765 O O . ALA A 1 93 ? -7.469 0.192 -21.705 1.00 49.94 93 ALA A O 1
ATOM 766 N N . ARG A 1 94 ? -6.445 1.944 -22.676 1.00 41.59 94 ARG A N 1
ATOM 767 C CA . ARG A 1 94 ? -7.282 2.197 -23.865 1.00 41.59 94 ARG A CA 1
ATOM 768 C C . ARG A 1 94 ? -8.543 3.051 -23.661 1.00 41.59 94 ARG A C 1
ATOM 770 O O . ARG A 1 94 ? -9.507 2.633 -23.022 1.00 41.59 94 ARG A O 1
ATOM 777 N N . PRO A 1 95 ? -8.636 4.203 -24.361 1.00 40.66 95 PRO A N 1
ATOM 778 C CA . PRO A 1 95 ? -9.899 4.898 -24.538 1.00 40.66 95 PRO A CA 1
ATOM 779 C C . PRO A 1 95 ? -10.747 4.081 -25.516 1.00 40.66 95 PRO A C 1
ATOM 781 O O . PRO A 1 95 ? -10.671 4.277 -26.726 1.00 40.66 95 PRO A O 1
ATOM 784 N N . CYS A 1 96 ? -11.549 3.140 -25.021 1.00 38.19 96 CYS A N 1
ATOM 785 C CA . CYS A 1 96 ? -12.426 2.376 -25.909 1.00 38.19 96 CYS A CA 1
ATOM 786 C C . CYS A 1 96 ? -13.500 3.270 -26.549 1.00 38.19 96 CYS A C 1
ATOM 788 O O . CYS A 1 96 ? -13.889 3.002 -27.677 1.00 38.19 96 CYS A O 1
ATOM 790 N N . HIS A 1 97 ? -13.891 4.387 -25.923 1.00 39.84 97 HIS A N 1
ATOM 791 C CA . HIS A 1 97 ? -14.739 5.416 -26.533 1.00 39.84 97 HIS A CA 1
ATOM 792 C C . HIS A 1 97 ? -14.472 6.787 -25.896 1.00 39.84 97 HIS A C 1
ATOM 794 O O . HIS A 1 97 ? -15.056 7.117 -24.870 1.00 39.84 97 HIS A O 1
ATOM 800 N N . GLY A 1 98 ? -13.581 7.585 -26.494 1.00 39.62 98 GLY A N 1
ATOM 801 C CA . GLY A 1 98 ? -13.575 9.042 -26.316 1.00 39.62 98 GLY A CA 1
ATOM 802 C C . GLY A 1 98 ? -13.527 9.564 -24.876 1.00 39.62 98 GLY A C 1
ATOM 803 O O . GLY A 1 98 ? -14.337 10.411 -24.531 1.00 39.62 98 GLY A O 1
ATOM 804 N N . SER A 1 99 ? -12.604 9.072 -24.049 1.00 39.78 99 SER A N 1
ATOM 805 C CA . SER A 1 99 ? -12.039 9.787 -22.895 1.00 39.78 99 SER A CA 1
ATOM 806 C C . SER A 1 99 ? -10.982 8.893 -22.242 1.00 39.78 99 SER A C 1
ATOM 808 O O . SER A 1 99 ? -11.315 7.847 -21.689 1.00 39.78 99 SER A O 1
ATOM 810 N N . ALA A 1 100 ? -9.705 9.270 -22.325 1.00 46.94 100 ALA A N 1
ATOM 811 C CA . ALA A 1 100 ? -8.636 8.639 -21.552 1.00 46.94 100 ALA A CA 1
ATOM 812 C C . ALA A 1 100 ? -8.623 9.249 -20.142 1.00 46.94 100 ALA A C 1
ATOM 814 O O . ALA A 1 100 ? -7.684 9.944 -19.765 1.00 46.94 100 ALA A O 1
ATOM 815 N N . VAL A 1 101 ? -9.711 9.076 -19.388 1.00 54.28 101 VAL A N 1
ATOM 816 C CA . VAL A 1 101 ? -9.676 9.355 -17.950 1.00 54.28 101 VAL A CA 1
ATOM 817 C C . VAL A 1 101 ? -9.058 8.124 -17.296 1.00 54.28 101 VAL A C 1
ATOM 819 O O . VAL A 1 101 ? -9.619 7.039 -17.465 1.00 54.28 101 VAL A O 1
ATOM 822 N N . PRO A 1 102 ? -7.928 8.266 -16.582 1.00 59.66 102 PRO A N 1
ATOM 823 C CA . PRO A 1 102 ? -7.341 7.168 -15.830 1.00 59.66 102 PRO A CA 1
ATOM 824 C C . PRO A 1 102 ? -8.396 6.569 -14.903 1.00 59.66 102 PRO A C 1
ATOM 826 O O . PRO A 1 102 ? -9.047 7.303 -14.153 1.00 59.66 102 PRO A O 1
ATOM 829 N N . LYS A 1 103 ? -8.581 5.252 -14.966 1.00 73.38 103 LYS A N 1
ATOM 830 C CA . LYS A 1 103 ? -9.460 4.532 -14.046 1.00 73.38 103 LYS A CA 1
ATOM 831 C C . LYS A 1 103 ? -8.605 3.699 -13.110 1.00 73.38 103 LYS A C 1
ATOM 833 O O . LYS A 1 103 ? -7.586 3.147 -13.507 1.00 73.38 103 LYS A O 1
ATOM 838 N N . TRP A 1 104 ? -9.013 3.668 -11.852 1.00 81.06 104 TRP A N 1
ATOM 839 C CA . TRP A 1 104 ? -8.426 2.783 -10.864 1.00 81.06 104 TRP A CA 1
ATOM 840 C C . TRP A 1 104 ? -9.194 1.470 -10.893 1.00 81.06 104 TRP A C 1
ATOM 842 O O . TRP A 1 104 ? -10.419 1.479 -10.754 1.00 81.06 104 TRP A O 1
ATOM 852 N N . GLU A 1 105 ? -8.482 0.371 -11.103 1.00 82.38 105 GLU A N 1
ATOM 853 C CA . GLU A 1 105 ? -9.046 -0.972 -11.160 1.00 82.38 105 GLU A CA 1
ATOM 854 C C . GLU A 1 105 ? -8.549 -1.792 -9.978 1.00 82.38 105 GLU A C 1
ATOM 856 O O . GLU A 1 105 ? -7.355 -1.822 -9.691 1.00 82.38 105 GLU A O 1
ATOM 861 N N . TYR A 1 106 ? -9.474 -2.449 -9.287 1.00 80.25 106 TYR A N 1
ATOM 862 C CA . TYR A 1 106 ? -9.155 -3.318 -8.163 1.00 80.25 106 TYR A CA 1
ATOM 863 C C . TYR A 1 106 ? -8.275 -4.488 -8.616 1.00 80.25 106 TYR A C 1
ATOM 865 O O . TYR A 1 106 ? -8.629 -5.192 -9.563 1.00 80.25 106 TYR A O 1
ATOM 873 N N . GLN A 1 107 ? -7.172 -4.721 -7.905 1.00 81.38 107 GLN A N 1
ATOM 874 C CA . GLN A 1 107 ? -6.225 -5.793 -8.212 1.00 81.38 107 GLN A CA 1
ATOM 875 C C . GLN A 1 107 ? -6.176 -6.868 -7.133 1.00 81.38 107 GLN A C 1
ATOM 877 O O . GLN A 1 107 ? -6.157 -8.060 -7.437 1.00 81.38 107 GLN A O 1
ATOM 882 N N . ALA A 1 108 ? -6.068 -6.453 -5.874 1.00 80.19 108 ALA A N 1
ATOM 883 C CA . ALA A 1 108 ? -5.824 -7.369 -4.772 1.00 80.19 108 ALA A CA 1
ATOM 884 C C . ALA A 1 108 ? -6.364 -6.811 -3.461 1.00 80.19 108 ALA A C 1
ATOM 886 O O . ALA A 1 108 ? -6.396 -5.595 -3.249 1.00 80.19 108 ALA A O 1
ATOM 887 N N . HIS A 1 109 ? -6.715 -7.713 -2.548 1.00 80.81 109 HIS A N 1
ATOM 888 C CA . HIS A 1 109 ? -6.926 -7.376 -1.151 1.00 80.81 109 HIS A CA 1
ATOM 889 C C . HIS A 1 109 ? -6.070 -8.231 -0.223 1.00 80.81 109 HIS A C 1
ATOM 891 O O . HIS A 1 109 ? -5.677 -9.353 -0.538 1.00 80.81 109 HIS A O 1
ATOM 897 N N . PHE A 1 110 ? -5.824 -7.670 0.955 1.00 82.06 110 PHE A N 1
ATOM 898 C CA . PHE A 1 110 ? -5.047 -8.270 2.021 1.00 82.06 110 PHE A CA 1
ATOM 899 C C . PHE A 1 110 ? -5.811 -8.081 3.332 1.00 82.06 110 PHE A C 1
ATOM 901 O O . PHE A 1 110 ? -5.933 -6.945 3.811 1.00 82.06 110 PHE A O 1
ATOM 908 N N . PRO A 1 111 ? -6.356 -9.162 3.909 1.00 79.81 111 PRO A N 1
ATOM 909 C CA . PRO A 1 111 ? -7.042 -9.077 5.186 1.00 79.81 111 PRO A CA 1
ATOM 910 C C . PRO A 1 111 ? -6.038 -8.831 6.321 1.00 79.81 111 PRO A C 1
ATOM 912 O O . PRO A 1 111 ? -4.908 -9.328 6.321 1.00 79.81 111 PRO A O 1
ATOM 915 N N . GLY A 1 112 ? -6.462 -8.072 7.326 1.00 80.25 112 GLY A N 1
ATOM 916 C CA . GLY A 1 112 ? -5.698 -7.807 8.538 1.00 80.25 112 GLY A CA 1
ATOM 917 C C . GLY A 1 112 ? -4.753 -6.605 8.454 1.00 80.25 112 GLY A C 1
ATOM 918 O O . GLY A 1 112 ? -5.106 -5.523 7.984 1.00 80.25 112 GLY A O 1
ATOM 919 N N . ILE A 1 113 ? -3.563 -6.758 9.040 1.00 80.31 113 ILE A N 1
ATOM 920 C CA . ILE A 1 113 ? -2.584 -5.674 9.212 1.00 80.31 113 ILE A CA 1
ATOM 921 C C . ILE A 1 113 ? -1.540 -5.661 8.093 1.00 80.31 113 ILE A C 1
ATOM 923 O O . ILE A 1 113 ? -1.347 -6.650 7.397 1.00 80.31 113 ILE A O 1
ATOM 927 N N . PHE A 1 114 ? -0.802 -4.559 7.985 1.00 79.12 114 PHE A N 1
ATOM 928 C CA . PHE A 1 114 ? 0.375 -4.444 7.126 1.00 79.12 114 PHE A CA 1
ATOM 929 C C . PHE A 1 114 ? 1.440 -5.504 7.477 1.00 79.12 114 PHE A C 1
ATOM 931 O O . PHE A 1 114 ? 1.868 -5.598 8.633 1.00 79.12 114 PHE A O 1
ATOM 938 N N . THR A 1 115 ? 1.871 -6.314 6.503 1.00 80.44 115 THR A N 1
ATOM 939 C CA . THR A 1 115 ? 2.828 -7.419 6.709 1.00 80.44 115 THR A CA 1
ATOM 940 C C . THR A 1 115 ? 3.959 -7.425 5.680 1.00 80.44 115 THR A C 1
ATOM 942 O O . THR A 1 115 ? 3.884 -6.786 4.637 1.00 80.44 115 THR A O 1
ATOM 945 N N . VAL A 1 116 ? 5.008 -8.211 5.952 1.00 75.62 116 VAL A N 1
ATOM 946 C CA . VAL A 1 116 ? 6.106 -8.440 4.996 1.00 75.62 116 VAL A CA 1
ATOM 947 C C . VAL A 1 116 ? 5.635 -9.139 3.719 1.00 75.62 116 VAL A C 1
ATOM 949 O O . VAL A 1 116 ? 6.199 -8.911 2.658 1.00 75.62 116 VAL A O 1
ATOM 952 N N . ASP A 1 117 ? 4.582 -9.953 3.804 1.00 77.31 117 ASP A N 1
ATOM 953 C CA . ASP A 1 117 ? 4.030 -10.674 2.656 1.00 77.31 117 ASP A CA 1
ATOM 954 C C . ASP A 1 117 ? 3.367 -9.700 1.664 1.00 77.31 117 ASP A C 1
ATOM 956 O O . ASP A 1 117 ? 3.448 -9.883 0.452 1.00 77.31 117 ASP A O 1
ATOM 960 N N . TRP A 1 118 ? 2.789 -8.611 2.181 1.00 80.31 118 TRP A N 1
ATOM 961 C CA . TRP A 1 118 ? 2.273 -7.497 1.387 1.00 80.31 118 TRP A CA 1
ATOM 962 C C . TRP A 1 118 ? 3.390 -6.769 0.632 1.00 80.31 118 TRP A C 1
ATOM 964 O O . TRP A 1 118 ? 3.287 -6.546 -0.572 1.00 80.31 118 TRP A O 1
ATOM 974 N N . VAL A 1 119 ? 4.491 -6.458 1.329 1.00 78.9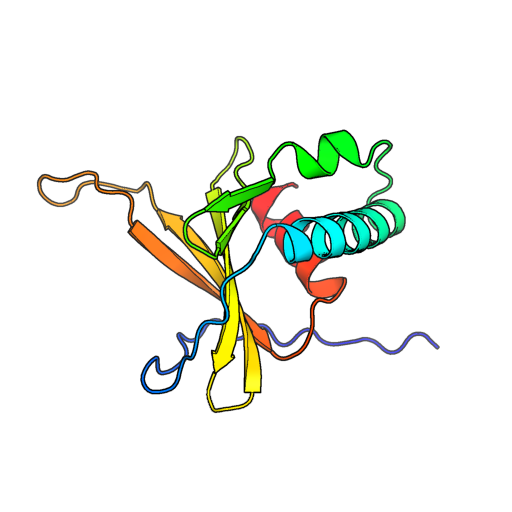4 119 VAL A N 1
ATOM 975 C CA . VAL A 1 119 ? 5.685 -5.848 0.720 1.00 78.94 119 VAL A CA 1
ATOM 976 C C . VAL A 1 119 ? 6.242 -6.772 -0.358 1.00 78.94 119 VAL A C 1
ATOM 978 O O . VAL A 1 119 ? 6.480 -6.334 -1.478 1.00 78.94 119 VAL A O 1
ATOM 981 N N . GLY A 1 120 ? 6.370 -8.066 -0.060 1.00 78.94 120 GLY A N 1
ATOM 982 C CA . GLY A 1 120 ? 6.872 -9.033 -1.026 1.00 78.94 120 GLY A CA 1
ATOM 983 C C . GLY A 1 120 ? 5.996 -9.174 -2.269 1.00 78.94 120 GLY A C 1
ATOM 984 O O . GLY A 1 120 ? 6.526 -9.328 -3.368 1.00 78.94 120 GLY A O 1
ATOM 985 N N . TRP A 1 121 ? 4.672 -9.058 -2.123 1.00 82.12 121 TRP A N 1
ATOM 986 C CA . TRP A 1 121 ? 3.759 -9.019 -3.263 1.00 82.12 121 TRP A CA 1
ATOM 987 C C . TRP A 1 121 ? 3.965 -7.768 -4.125 1.00 82.12 121 TRP A C 1
ATOM 989 O O . TRP A 1 121 ? 4.073 -7.902 -5.341 1.00 82.12 121 TRP A O 1
ATOM 999 N N . ILE A 1 122 ? 4.084 -6.573 -3.526 1.00 79.38 122 ILE A N 1
ATOM 1000 C CA . ILE A 1 122 ? 4.357 -5.343 -4.292 1.00 79.38 122 ILE A CA 1
ATOM 1001 C C . ILE A 1 122 ? 5.663 -5.472 -5.067 1.00 79.38 122 ILE A C 1
ATOM 1003 O O . ILE A 1 122 ? 5.676 -5.201 -6.266 1.00 79.38 122 ILE A O 1
ATOM 1007 N N . TYR A 1 123 ? 6.725 -5.956 -4.419 1.00 75.56 123 TYR A N 1
ATOM 1008 C CA . TYR A 1 123 ? 8.004 -6.176 -5.088 1.00 75.56 123 TYR A CA 1
ATOM 1009 C C . TYR A 1 123 ? 7.866 -7.119 -6.277 1.00 75.56 123 TYR A C 1
ATOM 1011 O O . TYR A 1 123 ? 8.252 -6.769 -7.388 1.00 75.56 123 TYR A O 1
ATOM 1019 N N . ALA A 1 124 ? 7.273 -8.293 -6.056 1.00 75.94 124 ALA A N 1
ATOM 1020 C CA . ALA A 1 124 ? 7.139 -9.323 -7.080 1.00 75.94 124 ALA A CA 1
ATOM 1021 C C . ALA A 1 124 ? 6.250 -8.917 -8.267 1.00 75.94 124 ALA A C 1
ATOM 1023 O O . ALA A 1 124 ? 6.326 -9.560 -9.310 1.00 75.94 124 ALA A O 1
ATOM 1024 N N . GLN A 1 125 ? 5.364 -7.931 -8.101 1.00 73.62 125 GLN A N 1
ATOM 1025 C CA . GLN A 1 125 ? 4.446 -7.486 -9.152 1.00 73.62 125 GLN A CA 1
ATOM 1026 C C . GLN A 1 125 ? 4.885 -6.189 -9.847 1.00 73.62 125 GLN A C 1
ATOM 1028 O O . GLN A 1 125 ? 4.513 -5.989 -11.000 1.00 73.62 125 GLN A O 1
ATOM 1033 N N . TRP A 1 126 ? 5.632 -5.312 -9.165 1.00 69.88 126 TRP A N 1
ATOM 1034 C CA . TRP A 1 126 ? 5.838 -3.926 -9.615 1.00 69.88 126 TRP A CA 1
ATOM 1035 C C . TRP A 1 126 ? 7.272 -3.407 -9.523 1.00 69.88 126 TRP A C 1
ATOM 1037 O O . TRP A 1 126 ? 7.526 -2.318 -10.023 1.00 69.88 126 TRP A O 1
ATOM 1047 N N . ILE A 1 127 ? 8.193 -4.120 -8.872 1.00 64.94 127 ILE A N 1
ATOM 1048 C CA . ILE A 1 127 ? 9.576 -3.641 -8.681 1.00 64.94 127 ILE A CA 1
ATOM 1049 C C . ILE A 1 127 ? 10.600 -4.600 -9.310 1.00 64.94 127 ILE A C 1
ATOM 1051 O O . ILE A 1 127 ? 11.655 -4.143 -9.745 1.00 64.94 127 ILE A O 1
ATOM 1055 N N . VAL A 1 128 ? 10.302 -5.907 -9.378 1.00 56.41 128 VAL A N 1
ATOM 1056 C CA . VAL A 1 128 ? 11.183 -6.948 -9.957 1.00 56.41 128 VAL A CA 1
ATOM 1057 C C . VAL A 1 128 ? 10.987 -7.118 -11.461 1.00 56.41 128 VAL A C 1
ATOM 1059 O O . VAL A 1 128 ? 9.819 -7.221 -11.896 1.00 56.41 128 VAL A O 1
#

Radius of gyration: 15.43 Å; chains: 1; bounding box: 43×36×40 Å

Secondary structure (DSSP, 8-state):
---------B-SPP-TTS-EE----HHHHHHHHHHHHHHHHHHH--S-HHHHHTTEEEETTEEEE--TT--EEEEEEEETTEEEEEEEEEE-S--SSS----EEEEEEEEESS--HHHHHHHHHHHT-

pLDDT: mean 73.67, std 15.74, range [35.66, 91.81]

Organism: Rhodococcus erythropolis (NCBI:txid1833)

Sequence (128 aa):
MRKTRTLEIDMTLPKFGSTVQIPFTESDLGTFSRQYSEMVLRTYEYTSVEQEMEDWSLQDGYLVFAPEVGTIRIARGTVDDETAWWVDIKDWARPCHGSAVPKWEYQAHFPGIFTVDWVGWIYAQWIV

Foldseek 3Di:
DPDPDDFDKDFPDFPVPDWDWDFDDPVVVVVCLVVLLVLCCVPPVDDDSVVVCPQWDGDPRWIWGHDPQFIKTKIWTDGPNFTKMWIWTFDQPDPPDPDSDTDTHTGIMGTDDDDSVVSVVCCVPPVD